Protein AF-A0A2E7DAA6-F1 (afdb_monomer_lite)

Radius of gyration: 20.74 Å; chains: 1; bounding box: 43×65×49 Å

Structure (mmCIF, N/CA/C/O backbone):
data_AF-A0A2E7DAA6-F1
#
_entry.id   AF-A0A2E7DAA6-F1
#
loop_
_atom_site.group_PDB
_atom_site.id
_atom_site.type_symbol
_atom_site.label_atom_id
_atom_site.label_alt_id
_atom_site.label_comp_id
_atom_site.label_asym_id
_atom_site.label_entity_id
_atom_site.label_seq_id
_atom_site.pdbx_PDB_ins_code
_atom_site.Cartn_x
_atom_site.Cartn_y
_atom_site.Cartn_z
_atom_site.occupancy
_atom_site.B_iso_or_equiv
_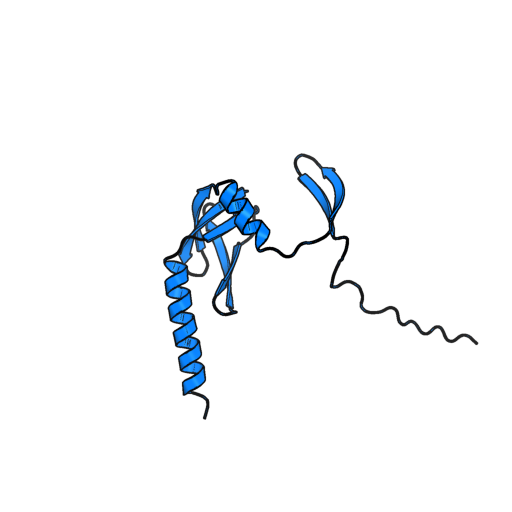atom_site.auth_seq_id
_atom_site.auth_comp_id
_atom_site.auth_asym_id
_atom_site.auth_atom_id
_atom_site.pdbx_PDB_model_num
ATOM 1 N N . MET A 1 1 ? -29.046 -4.362 25.730 1.00 45.94 1 MET A N 1
ATOM 2 C CA . MET A 1 1 ? -28.036 -3.386 26.206 1.00 45.94 1 MET A CA 1
ATOM 3 C C . MET A 1 1 ? -26.734 -3.609 25.419 1.00 45.94 1 MET A C 1
ATOM 5 O O . MET A 1 1 ? -25.959 -4.467 25.800 1.00 45.94 1 MET A O 1
ATOM 9 N N . HIS A 1 2 ? -26.546 -2.956 24.261 1.00 60.19 2 HIS A N 1
ATOM 10 C CA . HIS A 1 2 ? -25.371 -3.127 23.358 1.00 60.19 2 HIS A CA 1
ATOM 11 C C . HIS A 1 2 ? -24.906 -1.803 22.707 1.00 60.19 2 HIS A C 1
ATOM 13 O O . HIS A 1 2 ? -23.978 -1.764 21.911 1.00 60.19 2 HIS A O 1
ATOM 19 N N . LYS A 1 3 ? -25.543 -0.676 23.048 1.00 58.28 3 LYS A N 1
ATOM 20 C CA . LYS A 1 3 ? -25.307 0.608 22.370 1.00 58.28 3 LYS A CA 1
ATOM 21 C C . LYS A 1 3 ? -23.926 1.203 22.691 1.00 58.28 3 LYS A C 1
ATOM 23 O O . LYS A 1 3 ? -23.305 1.813 21.834 1.00 58.28 3 LYS A O 1
ATOM 28 N N . LYS A 1 4 ? -23.420 0.972 23.913 1.00 64.94 4 LYS A N 1
ATOM 29 C CA . LYS A 1 4 ? -22.094 1.447 24.345 1.00 64.94 4 LYS A CA 1
ATOM 30 C C . LYS A 1 4 ? -20.936 0.689 23.681 1.00 64.94 4 LYS A C 1
ATOM 32 O O . LYS A 1 4 ? -19.898 1.295 23.460 1.00 64.94 4 LYS A O 1
ATOM 37 N N . SER A 1 5 ? -21.101 -0.598 23.354 1.00 81.69 5 SER A N 1
ATOM 38 C CA . SER A 1 5 ? -20.048 -1.374 22.682 1.00 81.69 5 SER A CA 1
ATOM 39 C C . SER A 1 5 ? -19.936 -1.012 21.205 1.00 81.69 5 SER A C 1
ATOM 41 O O . SER A 1 5 ? -18.826 -0.824 20.731 1.00 81.69 5 SER A O 1
ATOM 43 N N . ILE A 1 6 ? -21.064 -0.824 20.510 1.00 87.19 6 ILE A N 1
ATOM 44 C CA . ILE A 1 6 ? -21.066 -0.367 19.111 1.00 87.19 6 ILE A CA 1
ATOM 45 C C . ILE A 1 6 ? -20.438 1.022 18.998 1.00 87.19 6 ILE A C 1
ATOM 47 O O . ILE A 1 6 ? -19.537 1.206 18.193 1.00 87.19 6 ILE A O 1
ATOM 51 N N . ASN A 1 7 ? -20.847 1.977 19.841 1.00 87.75 7 ASN A N 1
ATOM 52 C CA . ASN A 1 7 ? -20.259 3.318 19.808 1.00 87.75 7 ASN A CA 1
ATOM 53 C C . ASN A 1 7 ? -18.748 3.286 20.078 1.00 87.75 7 ASN A C 1
ATOM 55 O O . ASN A 1 7 ? -18.010 4.015 19.434 1.00 87.75 7 ASN A O 1
ATOM 59 N N . LYS A 1 8 ? -18.279 2.411 20.979 1.00 87.44 8 LYS A N 1
ATOM 60 C CA . LYS A 1 8 ? -16.844 2.235 21.231 1.00 87.44 8 LYS A CA 1
ATOM 61 C C . LYS A 1 8 ? -16.102 1.684 20.007 1.00 87.44 8 LYS A C 1
ATOM 63 O O . LYS A 1 8 ? -15.016 2.161 19.711 1.00 87.44 8 LYS A O 1
ATOM 68 N N . LEU A 1 9 ? -16.679 0.700 19.313 1.00 88.81 9 LEU A N 1
ATOM 69 C CA . LEU A 1 9 ? -16.104 0.156 18.077 1.00 88.81 9 LEU A CA 1
ATOM 70 C C . LEU A 1 9 ? -16.050 1.215 16.970 1.00 88.81 9 LEU A C 1
ATOM 72 O O . LEU A 1 9 ? -15.040 1.318 16.289 1.00 88.81 9 LEU A O 1
ATOM 76 N N . LE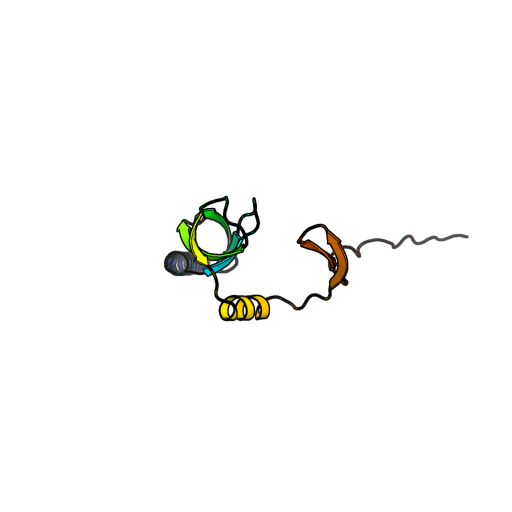U A 1 10 ? -17.105 2.024 16.829 1.00 88.69 10 LEU A N 1
ATOM 77 C CA . LEU A 1 10 ? -17.141 3.118 15.858 1.00 88.69 10 LEU A CA 1
ATOM 78 C C . LEU A 1 10 ? -16.076 4.178 16.158 1.00 88.69 10 LEU A C 1
ATOM 80 O O . LEU A 1 10 ? -15.359 4.564 15.247 1.00 88.69 10 LEU A O 1
ATOM 84 N N . SER A 1 11 ? -15.911 4.585 17.421 1.00 90.38 11 SER A N 1
ATOM 85 C CA . SER A 1 11 ? -14.845 5.524 17.799 1.00 90.38 11 SER A CA 1
ATOM 86 C C . SER A 1 11 ? -13.445 4.952 17.551 1.00 90.38 11 SER A C 1
ATOM 88 O O . SER A 1 11 ? -12.567 5.663 17.083 1.00 90.38 11 SER A O 1
ATOM 90 N N . GLN A 1 12 ? -13.228 3.659 17.815 1.00 88.75 12 GLN A N 1
ATOM 91 C CA . GLN A 1 12 ? -11.945 3.005 17.530 1.00 88.75 12 GLN A CA 1
ATOM 92 C C . GLN A 1 12 ? -11.644 2.939 16.024 1.00 88.75 12 GLN A C 1
ATOM 94 O O . GLN A 1 12 ? -10.485 3.077 15.623 1.00 88.75 12 GLN A O 1
ATOM 99 N N . LEU A 1 13 ? -12.673 2.718 15.202 1.00 89.38 13 LEU A N 1
ATOM 100 C CA . LEU A 1 13 ? -12.549 2.747 13.749 1.00 89.38 13 LEU A CA 1
ATOM 101 C C . LEU A 1 13 ? -12.208 4.160 13.266 1.00 89.38 13 LEU A C 1
ATOM 103 O O . LEU A 1 13 ? -11.217 4.307 12.564 1.00 89.38 13 LEU A O 1
ATOM 107 N N . GLU A 1 14 ? -12.946 5.178 13.715 1.00 90.50 14 GLU A N 1
ATOM 108 C CA . GLU A 1 14 ? -12.713 6.591 13.377 1.00 90.50 14 GLU A CA 1
ATOM 109 C C . GLU A 1 14 ? -11.276 7.023 13.713 1.00 90.50 14 GLU A C 1
ATOM 111 O O . GLU A 1 14 ? -10.551 7.513 12.851 1.00 90.50 14 GLU A O 1
ATOM 116 N N . GLU A 1 15 ? -10.796 6.723 14.925 1.00 91.81 15 GLU A N 1
ATOM 117 C CA . GLU A 1 15 ? -9.407 7.005 15.317 1.00 91.81 15 GLU A CA 1
ATOM 118 C C . GLU A 1 15 ? -8.378 6.292 14.421 1.00 91.81 15 GLU A C 1
ATOM 120 O O . GLU A 1 15 ? -7.280 6.798 14.179 1.00 91.81 15 GLU A O 1
ATOM 125 N N . SER A 1 16 ? -8.689 5.081 13.960 1.00 89.62 16 SER A N 1
ATOM 126 C CA . SER A 1 16 ? -7.782 4.292 13.123 1.00 89.62 16 SER A CA 1
ATOM 127 C C . SER A 1 16 ? -7.789 4.754 11.670 1.00 89.62 16 SER A C 1
ATOM 129 O O . SER A 1 16 ? -6.729 4.771 11.044 1.00 89.62 16 SER A O 1
ATOM 131 N N . GLU A 1 17 ? -8.944 5.176 11.163 1.00 89.19 17 GLU A N 1
ATOM 132 C CA . GLU A 1 17 ? -9.097 5.822 9.861 1.00 89.19 17 GLU A CA 1
ATOM 133 C C . GLU A 1 17 ? -8.338 7.152 9.828 1.00 89.19 17 GLU A C 1
ATOM 135 O O . GLU A 1 17 ? -7.515 7.358 8.935 1.00 89.19 17 GLU A O 1
ATOM 140 N N . ASP A 1 18 ? -8.495 7.999 10.848 1.00 91.31 18 ASP A N 1
ATOM 141 C CA . ASP A 1 18 ? -7.777 9.273 10.954 1.00 91.31 18 ASP A CA 1
ATOM 142 C C . ASP A 1 18 ? -6.258 9.076 10.969 1.00 91.31 18 ASP A C 1
ATOM 144 O O . ASP A 1 18 ? -5.518 9.760 10.254 1.00 91.31 18 ASP A O 1
ATOM 148 N N . ARG A 1 19 ? -5.769 8.097 11.743 1.00 91.88 19 ARG A N 1
ATOM 149 C CA . ARG A 1 19 ? -4.343 7.737 11.744 1.00 91.88 19 ARG A CA 1
ATOM 150 C C . ARG A 1 19 ? -3.880 7.239 10.381 1.00 91.88 19 ARG A C 1
ATOM 152 O O . ARG A 1 19 ? -2.781 7.593 9.958 1.00 91.88 19 ARG A O 1
ATOM 159 N N . PHE A 1 20 ? -4.689 6.423 9.706 1.00 91.69 20 PHE A N 1
ATOM 160 C CA . PHE A 1 20 ? -4.359 5.919 8.379 1.00 91.69 20 PHE A CA 1
ATOM 161 C C . PHE A 1 20 ? -4.225 7.067 7.375 1.00 91.69 20 PHE A C 1
ATOM 163 O O . PHE A 1 20 ? -3.203 7.139 6.696 1.00 91.69 20 PHE A O 1
ATOM 170 N N . LEU A 1 21 ? -5.182 8.003 7.344 1.00 91.44 21 LEU A N 1
ATOM 171 C CA . LEU A 1 21 ? -5.171 9.170 6.452 1.00 91.44 21 LEU A CA 1
ATOM 172 C C . LEU A 1 21 ? -3.963 10.100 6.664 1.00 91.44 21 LEU A C 1
ATOM 174 O O . LEU A 1 21 ? -3.585 10.844 5.762 1.00 91.44 21 LEU A O 1
ATOM 178 N N . GLN A 1 22 ? -3.334 10.054 7.838 1.00 92.38 22 GLN A N 1
ATOM 179 C CA . GLN A 1 22 ? -2.125 10.821 8.152 1.00 92.38 22 GLN A CA 1
ATOM 180 C C . GLN A 1 22 ? -0.824 10.051 7.876 1.00 92.38 22 GLN A C 1
ATOM 182 O O . GLN A 1 22 ? 0.265 10.598 8.063 1.00 92.38 22 GLN A O 1
ATOM 187 N N . SER A 1 23 ? -0.913 8.788 7.452 1.00 92.31 23 SER A N 1
ATOM 188 C CA . SER A 1 23 ? 0.234 7.900 7.277 1.00 92.31 23 SER A CA 1
ATOM 189 C C . SER A 1 23 ? 0.464 7.527 5.816 1.00 92.31 23 SER A C 1
ATOM 191 O O . SER A 1 23 ? -0.466 7.222 5.072 1.00 92.31 23 SER A O 1
ATOM 193 N N . ASP A 1 24 ? 1.732 7.496 5.413 1.00 94.50 24 ASP A N 1
ATOM 194 C CA . ASP A 1 24 ? 2.122 6.956 4.116 1.00 94.50 24 ASP A CA 1
ATOM 195 C C . ASP A 1 24 ? 2.199 5.420 4.201 1.00 94.50 24 ASP A C 1
ATOM 197 O O . ASP A 1 24 ? 2.698 4.859 5.183 1.00 94.50 24 ASP A O 1
ATOM 201 N N . PHE A 1 25 ? 1.754 4.723 3.156 1.00 93.94 25 PHE A N 1
ATOM 202 C CA . PHE A 1 25 ? 1.755 3.260 3.111 1.00 93.94 25 PHE A CA 1
ATOM 203 C C . PHE A 1 25 ? 2.386 2.724 1.826 1.00 93.94 25 PHE A C 1
ATOM 205 O O . PHE A 1 25 ? 2.394 3.366 0.781 1.00 93.94 25 PHE A O 1
ATOM 212 N N . LEU A 1 26 ? 2.943 1.518 1.903 1.00 94.75 26 LEU A N 1
ATOM 213 C CA . LEU A 1 26 ? 3.607 0.855 0.785 1.00 94.75 26 LEU A CA 1
ATOM 214 C C . LEU A 1 26 ? 2.675 -0.165 0.138 1.00 94.75 26 LEU A C 1
ATOM 216 O O . LEU A 1 26 ? 2.133 -1.025 0.833 1.00 94.75 26 LEU A O 1
ATOM 220 N N . ALA A 1 27 ? 2.569 -0.131 -1.190 1.00 94.19 27 ALA A N 1
ATOM 221 C CA . ALA A 1 27 ? 1.871 -1.167 -1.936 1.00 94.19 27 ALA A CA 1
ATOM 222 C C . ALA A 1 27 ? 2.469 -1.411 -3.334 1.00 94.19 27 ALA A C 1
ATOM 224 O O . ALA A 1 27 ? 2.981 -0.484 -3.974 1.00 94.19 27 ALA A O 1
ATOM 225 N N . PRO A 1 28 ? 2.372 -2.651 -3.849 1.00 93.38 28 PRO A N 1
ATOM 226 C CA . PRO A 1 28 ? 2.533 -2.909 -5.270 1.00 93.38 28 PRO A CA 1
ATOM 227 C C . PRO A 1 28 ? 1.312 -2.372 -6.034 1.00 93.38 28 PRO A C 1
ATOM 229 O O . PRO A 1 28 ? 0.170 -2.745 -5.768 1.00 93.38 28 PRO A O 1
ATOM 232 N N . ILE A 1 29 ? 1.559 -1.503 -7.006 1.00 93.44 29 ILE A N 1
ATOM 233 C CA . ILE A 1 29 ? 0.557 -0.899 -7.881 1.00 93.44 29 ILE A CA 1
ATOM 234 C C . ILE A 1 29 ? 0.566 -1.666 -9.199 1.00 93.44 29 ILE A C 1
ATOM 236 O O . ILE A 1 29 ? 1.556 -1.665 -9.933 1.00 93.44 29 ILE A O 1
ATOM 240 N N . VAL A 1 30 ? -0.552 -2.326 -9.491 1.00 88.56 30 VAL A N 1
ATOM 241 C CA . VAL A 1 30 ? -0.768 -3.069 -10.736 1.00 88.56 30 VAL A CA 1
ATOM 242 C C . VAL A 1 30 ? -1.689 -2.257 -11.634 1.00 88.56 30 VAL A C 1
ATOM 244 O O . VAL A 1 30 ? -2.705 -1.731 -11.177 1.00 88.56 30 VAL A O 1
ATOM 247 N N . HIS A 1 31 ? -1.352 -2.180 -12.920 1.00 86.25 31 HIS A N 1
ATOM 248 C CA . HIS A 1 31 ? -2.135 -1.438 -13.898 1.00 86.25 31 HIS A CA 1
ATOM 249 C C . HIS A 1 31 ? -3.628 -1.812 -13.851 1.00 86.25 31 HIS A C 1
ATOM 251 O O . HIS A 1 31 ? -3.994 -2.990 -13.900 1.00 86.25 31 HIS A O 1
ATOM 257 N N . GLY A 1 32 ? -4.493 -0.799 -13.755 1.00 84.69 32 GLY A N 1
ATOM 258 C CA . GLY A 1 32 ? -5.949 -0.971 -13.736 1.00 84.69 32 GLY A CA 1
ATOM 259 C C . GLY A 1 32 ? -6.516 -1.628 -12.471 1.00 84.69 32 GLY A C 1
ATOM 260 O O . GLY A 1 32 ? -7.684 -2.017 -12.470 1.00 84.69 32 GLY A O 1
ATOM 261 N N . ARG A 1 33 ? -5.725 -1.777 -11.401 1.00 89.06 33 ARG A N 1
ATOM 262 C CA . ARG A 1 33 ? -6.165 -2.359 -10.126 1.00 89.06 33 ARG A CA 1
ATOM 263 C C . ARG A 1 33 ? -6.151 -1.323 -9.006 1.00 89.06 33 ARG A C 1
ATOM 265 O O . ARG A 1 33 ? -5.354 -0.390 -9.010 1.00 89.06 33 ARG A O 1
ATOM 272 N N . GLN A 1 34 ? -7.053 -1.518 -8.049 1.00 93.19 34 GLN A N 1
ATOM 273 C CA . GLN A 1 34 ? -7.085 -0.752 -6.808 1.00 93.19 34 GLN A CA 1
ATOM 274 C C . GLN A 1 34 ? -6.159 -1.392 -5.775 1.00 93.19 34 GLN A C 1
ATOM 276 O O . GLN A 1 34 ? -5.913 -2.602 -5.809 1.00 93.19 34 GLN A O 1
ATOM 281 N N . VAL A 1 35 ? -5.665 -0.576 -4.853 1.00 92.81 35 VAL A N 1
ATOM 282 C CA . VAL A 1 35 ? -4.901 -1.036 -3.699 1.00 92.81 35 VAL A CA 1
ATOM 283 C C . VAL A 1 35 ? -5.871 -1.302 -2.559 1.00 92.81 35 VAL A C 1
ATOM 285 O O . VAL A 1 35 ? -6.742 -0.485 -2.286 1.00 92.81 35 VAL A O 1
ATOM 288 N N . ARG A 1 36 ? -5.728 -2.450 -1.898 1.00 92.62 36 ARG A N 1
ATOM 289 C CA . ARG A 1 36 ? -6.543 -2.808 -0.736 1.00 92.62 36 ARG A CA 1
ATOM 290 C C . ARG A 1 36 ? -5.737 -2.636 0.536 1.00 92.62 36 ARG A C 1
ATOM 292 O O . ARG A 1 36 ? -4.614 -3.131 0.616 1.00 92.62 36 ARG A O 1
ATOM 299 N N . VAL A 1 37 ? -6.335 -1.976 1.515 1.00 91.31 37 VAL A N 1
ATOM 300 C CA . VAL A 1 37 ? -5.819 -1.860 2.881 1.00 91.31 37 VAL A CA 1
ATOM 301 C C . VAL A 1 37 ? -6.900 -2.317 3.850 1.00 91.31 37 VAL A C 1
ATOM 303 O O . VAL A 1 37 ? -8.086 -2.231 3.539 1.00 91.31 37 VAL A O 1
ATOM 306 N N . GLU A 1 38 ? -6.492 -2.829 5.003 1.00 90.19 38 GLU A N 1
ATOM 307 C CA . GLU A 1 38 ? -7.404 -3.234 6.069 1.00 90.19 38 GLU A CA 1
ATOM 308 C C . GLU A 1 38 ? -7.194 -2.314 7.273 1.00 90.19 38 GLU A C 1
ATOM 310 O O . GLU A 1 38 ? -6.070 -2.185 7.761 1.00 90.19 38 GLU A O 1
ATOM 315 N N . ILE A 1 39 ? -8.267 -1.673 7.731 1.00 88.25 39 ILE A N 1
ATOM 316 C CA . ILE A 1 39 ? -8.284 -0.762 8.878 1.00 88.25 39 ILE A CA 1
ATOM 317 C C . ILE A 1 39 ? -9.270 -1.341 9.890 1.00 88.25 39 ILE A C 1
ATOM 319 O O . ILE A 1 39 ? -10.466 -1.385 9.622 1.00 88.25 39 ILE A O 1
ATOM 323 N N . GLU A 1 40 ? -8.778 -1.846 11.026 1.00 87.25 40 GLU A N 1
ATOM 324 C CA . GLU A 1 40 ? -9.613 -2.460 12.080 1.00 87.25 40 GLU A CA 1
ATOM 325 C C . GLU A 1 40 ? -10.614 -3.519 11.545 1.00 87.25 40 GLU A C 1
ATOM 327 O O . GLU A 1 40 ? -11.750 -3.625 12.006 1.00 87.25 40 GLU A O 1
ATOM 332 N N . GLY A 1 41 ? -10.205 -4.309 10.542 1.00 85.44 41 GLY A N 1
ATOM 333 C CA . GLY A 1 41 ? -11.044 -5.333 9.902 1.00 85.44 41 GLY A CA 1
ATOM 334 C C . GLY A 1 41 ? -11.905 -4.840 8.732 1.00 85.44 41 GLY A C 1
ATOM 335 O O . GLY A 1 41 ? -12.569 -5.647 8.077 1.00 85.44 41 GLY A O 1
ATOM 336 N N . VAL A 1 42 ? -11.897 -3.538 8.435 1.00 87.00 42 VAL A N 1
ATOM 337 C CA . VAL A 1 42 ? -12.595 -2.942 7.290 1.00 87.00 42 VAL A CA 1
ATOM 338 C C . VAL A 1 42 ? -11.650 -2.866 6.098 1.00 87.00 42 VAL A C 1
ATOM 340 O O . VAL A 1 42 ? -10.587 -2.255 6.171 1.00 87.00 42 VAL A O 1
ATOM 343 N N . VAL A 1 43 ? -12.038 -3.481 4.980 1.00 90.38 43 VAL A N 1
ATOM 344 C CA . VAL A 1 43 ? -11.263 -3.418 3.736 1.00 90.38 43 VAL A CA 1
ATOM 345 C C . VAL A 1 43 ? -11.633 -2.153 2.970 1.00 90.38 43 VAL A C 1
ATOM 347 O O . VAL A 1 43 ? -12.756 -2.025 2.481 1.00 90.38 43 VAL A O 1
ATOM 350 N N . CYS A 1 44 ? -10.668 -1.252 2.816 1.00 90.06 44 CYS A N 1
ATOM 351 C CA . CYS A 1 44 ? -10.783 -0.061 1.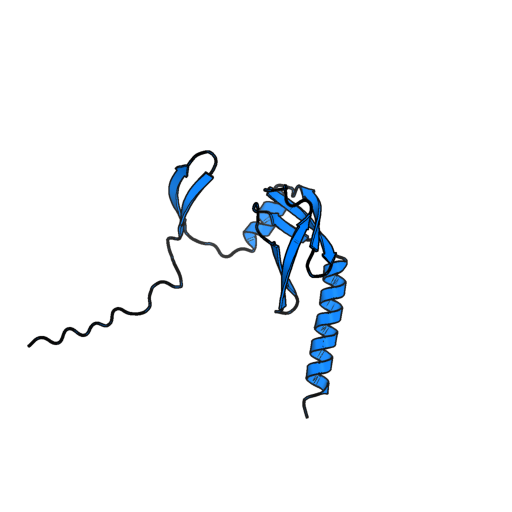985 1.00 90.06 44 CYS A CA 1
ATOM 352 C C . CYS A 1 44 ? -10.079 -0.302 0.649 1.00 90.06 44 CYS A C 1
ATOM 354 O O . CYS A 1 44 ? -8.955 -0.812 0.600 1.00 90.06 44 CYS A O 1
ATOM 356 N N . GLU A 1 45 ? -10.734 0.080 -0.443 1.00 94.56 45 GLU A N 1
ATOM 357 C CA . GLU A 1 45 ? -10.152 0.028 -1.780 1.00 94.56 45 GLU A CA 1
ATOM 358 C C . GLU A 1 45 ? -9.790 1.446 -2.231 1.00 94.56 45 GLU A C 1
ATOM 360 O O . GLU A 1 45 ? -10.653 2.314 -2.358 1.00 94.56 45 GLU A O 1
ATOM 365 N N . LEU A 1 46 ? -8.498 1.684 -2.454 1.00 94.44 46 LEU A N 1
ATOM 366 C CA . LEU A 1 46 ? -7.963 2.977 -2.850 1.00 94.44 46 LEU A CA 1
ATOM 367 C C . LEU A 1 46 ? -7.507 2.932 -4.303 1.00 94.44 46 LEU A C 1
ATOM 369 O O . LEU A 1 46 ? -6.759 2.049 -4.731 1.00 94.44 46 LEU A O 1
ATOM 373 N N . THR A 1 47 ? -7.928 3.931 -5.068 1.00 94.75 47 THR A N 1
ATOM 374 C CA . THR A 1 47 ? -7.474 4.140 -6.439 1.00 94.75 47 THR A CA 1
ATOM 375 C C . THR A 1 47 ? -6.180 4.956 -6.427 1.00 94.75 47 THR A C 1
ATOM 377 O O . THR A 1 47 ? -6.223 6.134 -6.063 1.00 94.75 47 THR A O 1
ATOM 380 N N . PRO A 1 48 ? -5.036 4.384 -6.849 1.00 93.88 48 PRO A N 1
ATOM 381 C CA . PRO A 1 48 ? -3.787 5.126 -6.930 1.00 93.88 48 PRO A CA 1
ATOM 382 C C . PRO A 1 48 ? -3.831 6.169 -8.058 1.00 93.88 48 PRO A C 1
ATOM 384 O O . PRO A 1 48 ? -4.310 5.912 -9.171 1.00 93.88 48 PRO A O 1
ATOM 387 N N . ARG A 1 49 ? -3.307 7.360 -7.770 1.00 92.88 49 ARG A N 1
ATOM 388 C CA . ARG A 1 49 ? -3.123 8.476 -8.701 1.00 92.88 49 ARG A CA 1
ATOM 389 C C . ARG A 1 49 ? -1.616 8.727 -8.887 1.00 92.88 49 ARG A C 1
ATOM 391 O O . ARG A 1 49 ? -0.920 8.832 -7.886 1.00 92.88 49 ARG A O 1
ATOM 398 N N . PRO A 1 50 ? -1.097 8.839 -10.124 1.00 90.50 50 PRO A N 1
ATOM 399 C CA . PRO A 1 50 ? -1.801 8.683 -11.394 1.00 90.50 50 PRO A CA 1
ATOM 400 C C . PRO A 1 50 ? -2.106 7.207 -11.710 1.00 90.50 50 PRO A C 1
ATOM 402 O O . PRO A 1 50 ? -1.324 6.313 -11.402 1.00 90.50 50 PRO A O 1
ATOM 405 N N . ARG A 1 51 ? -3.218 6.953 -12.418 1.00 87.69 51 ARG A N 1
ATOM 406 C CA . ARG A 1 51 ? -3.646 5.591 -12.814 1.00 87.69 51 ARG A CA 1
ATOM 407 C C . ARG A 1 51 ? -2.691 4.894 -13.794 1.00 87.69 51 ARG A C 1
ATOM 409 O O . ARG A 1 51 ? -2.831 3.700 -14.042 1.00 87.69 51 ARG A O 1
ATOM 416 N N . SER A 1 52 ? -1.771 5.647 -14.395 1.00 86.81 52 SER A N 1
ATOM 417 C CA . SER A 1 52 ? -0.760 5.142 -15.325 1.00 86.81 52 SER A CA 1
ATOM 418 C C . SER A 1 52 ? 0.436 4.506 -14.622 1.00 86.81 52 SER A C 1
ATOM 420 O O . SER A 1 52 ? 1.139 3.718 -15.250 1.00 86.81 52 SER A O 1
ATOM 422 N N . PHE A 1 53 ? 0.678 4.820 -13.345 1.00 88.12 53 PHE A N 1
ATOM 423 C CA . PHE A 1 53 ? 1.816 4.261 -12.628 1.00 88.12 53 PHE A CA 1
ATOM 424 C C . PHE A 1 53 ? 1.624 2.758 -12.389 1.00 88.12 53 PHE A C 1
ATOM 426 O O . PHE A 1 53 ? 0.526 2.280 -12.109 1.00 88.12 53 PHE A O 1
ATOM 433 N N . THR A 1 54 ? 2.703 1.994 -12.523 1.00 89.94 54 THR A N 1
ATOM 434 C CA . THR A 1 54 ? 2.760 0.559 -12.231 1.00 89.94 54 THR A CA 1
ATOM 435 C C . THR A 1 54 ? 4.126 0.270 -11.633 1.00 89.94 54 THR A C 1
ATOM 437 O O . THR A 1 54 ? 5.133 0.744 -12.151 1.00 89.94 54 THR A O 1
ATOM 440 N N . GLY A 1 55 ? 4.175 -0.493 -10.545 1.00 91.62 55 GLY A N 1
ATOM 441 C CA . GLY A 1 55 ? 5.416 -0.755 -9.823 1.00 91.62 55 GLY A CA 1
ATOM 442 C C . GLY A 1 55 ? 5.220 -0.752 -8.315 1.00 91.62 55 GLY A C 1
ATOM 443 O O . GLY A 1 55 ? 4.134 -1.030 -7.821 1.00 91.62 55 GLY A O 1
ATOM 444 N N . TRP A 1 56 ? 6.278 -0.450 -7.571 1.00 94.44 56 TRP A N 1
ATOM 445 C CA . TRP A 1 56 ? 6.243 -0.392 -6.110 1.00 94.44 56 TRP A CA 1
ATOM 446 C C . TRP A 1 56 ? 6.265 1.056 -5.647 1.00 94.44 56 TRP A C 1
ATOM 448 O O . TRP A 1 56 ? 7.271 1.738 -5.839 1.00 94.44 56 TRP A O 1
ATOM 458 N N . GLY A 1 57 ? 5.182 1.502 -5.015 1.00 94.69 57 GLY A N 1
ATOM 459 C CA . GLY A 1 57 ? 5.025 2.890 -4.600 1.00 94.69 57 GLY A CA 1
ATOM 460 C C . GLY A 1 57 ? 4.747 3.028 -3.114 1.00 94.69 57 GLY A C 1
ATOM 461 O O . GLY A 1 57 ? 4.030 2.220 -2.520 1.00 94.69 57 GLY A O 1
ATOM 462 N N . VAL A 1 58 ? 5.299 4.087 -2.536 1.00 96.06 58 VAL A N 1
ATOM 463 C CA . VAL A 1 58 ? 4.785 4.663 -1.300 1.00 96.06 58 VAL A CA 1
ATOM 464 C C . VAL A 1 58 ? 3.681 5.637 -1.683 1.00 96.06 58 VAL A C 1
ATOM 466 O O . VAL A 1 58 ? 3.876 6.528 -2.514 1.00 96.06 58 VAL A O 1
ATOM 469 N N . LEU A 1 59 ? 2.512 5.410 -1.108 1.00 95.50 59 LEU A N 1
ATOM 470 C CA . LEU A 1 59 ? 1.271 6.104 -1.381 1.00 95.50 59 LEU A CA 1
ATOM 471 C C . LEU A 1 59 ? 0.891 6.945 -0.168 1.00 95.50 59 LEU A C 1
ATOM 473 O O . LEU A 1 59 ? 0.984 6.474 0.968 1.00 95.50 59 LEU A O 1
ATOM 477 N N . ARG A 1 60 ? 0.422 8.161 -0.427 1.00 95.62 60 ARG A N 1
ATOM 478 C CA . ARG A 1 60 ? -0.230 9.004 0.567 1.00 95.62 60 ARG A CA 1
ATOM 479 C C . ARG A 1 60 ? -1.739 8.942 0.353 1.00 95.62 60 ARG A C 1
ATOM 481 O O . ARG A 1 60 ? -2.191 9.245 -0.751 1.00 95.62 60 ARG A O 1
ATOM 488 N N . PRO A 1 61 ? -2.537 8.549 1.349 1.00 95.12 61 PRO A N 1
ATOM 489 C CA . PRO A 1 61 ? -3.984 8.600 1.221 1.00 95.12 61 PRO A CA 1
ATOM 490 C C . PRO A 1 61 ? -4.445 10.056 1.071 1.00 95.12 61 PRO A C 1
ATOM 492 O O . PRO A 1 61 ? -4.040 10.931 1.831 1.00 95.12 61 PRO A O 1
ATOM 495 N N . LEU A 1 62 ? -5.280 10.314 0.065 1.00 93.50 62 LEU A N 1
ATOM 496 C CA . LEU A 1 62 ? -5.975 11.596 -0.103 1.00 93.50 62 LEU A CA 1
ATOM 497 C C . LEU A 1 62 ? -7.379 11.536 0.506 1.00 93.50 62 LEU A C 1
ATOM 499 O O . LEU A 1 62 ? -7.927 12.542 0.949 1.00 93.50 62 LEU A O 1
ATOM 503 N N . SER A 1 63 ? -7.967 10.343 0.495 1.00 90.69 63 SER A N 1
ATOM 504 C CA . SER A 1 63 ? -9.288 10.029 1.019 1.00 90.69 63 SER A CA 1
ATOM 505 C C . SER A 1 63 ? -9.378 8.524 1.304 1.00 90.69 63 SER A C 1
ATOM 507 O O . SER A 1 63 ? -8.441 7.762 1.068 1.00 90.69 63 SER A O 1
ATOM 509 N N . HIS A 1 64 ? -10.552 8.065 1.732 1.00 86.94 64 HIS A N 1
ATOM 510 C CA . HIS A 1 64 ? -10.849 6.645 1.944 1.00 86.94 64 HIS A CA 1
ATOM 511 C C . HIS A 1 64 ? -10.868 5.797 0.657 1.00 86.94 64 HIS A C 1
ATOM 513 O O . HIS A 1 64 ? -10.925 4.572 0.737 1.00 86.94 64 HIS A O 1
ATOM 519 N N . ASN A 1 65 ? -10.853 6.422 -0.526 1.00 92.25 65 ASN A N 1
ATOM 520 C CA . ASN A 1 65 ? -10.943 5.735 -1.819 1.00 92.25 65 ASN A CA 1
ATOM 521 C C . ASN A 1 65 ? -9.899 6.187 -2.851 1.00 92.25 65 ASN A C 1
ATOM 523 O O . ASN A 1 65 ? -9.852 5.641 -3.957 1.00 92.25 65 ASN A O 1
ATOM 527 N N . GLU A 1 66 ? -9.048 7.155 -2.518 1.00 94.44 66 GLU A N 1
ATOM 528 C CA . GLU A 1 66 ? -7.988 7.649 -3.390 1.00 94.44 66 GLU A CA 1
ATOM 529 C C . GLU A 1 66 ? -6.682 7.808 -2.619 1.00 94.44 66 GLU A C 1
ATOM 531 O O . GLU A 1 66 ? -6.649 8.263 -1.475 1.00 94.44 66 GLU A O 1
ATOM 536 N N . ALA A 1 67 ? -5.587 7.455 -3.282 1.00 95.62 67 ALA A N 1
ATOM 537 C CA . ALA A 1 67 ? -4.246 7.672 -2.770 1.00 95.62 67 ALA A CA 1
ATOM 538 C C . ALA A 1 67 ? -3.355 8.237 -3.872 1.00 95.62 67 ALA A C 1
ATOM 540 O O . ALA A 1 67 ? -3.457 7.848 -5.036 1.00 95.62 67 ALA A O 1
ATOM 541 N N . GLU A 1 68 ? -2.470 9.144 -3.502 1.00 95.69 68 GLU A N 1
ATOM 542 C CA . GLU A 1 68 ? -1.489 9.744 -4.386 1.00 95.69 68 GLU A CA 1
ATOM 543 C C . GLU A 1 68 ? -0.163 8.998 -4.296 1.00 95.69 68 GLU A C 1
ATOM 545 O O . GLU A 1 68 ? 0.323 8.665 -3.215 1.00 95.69 68 GLU A O 1
ATOM 550 N N . PHE A 1 69 ? 0.440 8.735 -5.449 1.00 94.88 69 PHE A N 1
ATOM 551 C CA . PHE A 1 69 ? 1.810 8.266 -5.534 1.00 94.88 69 PHE A CA 1
ATOM 552 C C . PHE A 1 69 ? 2.758 9.350 -5.026 1.00 94.88 69 PHE A C 1
ATOM 554 O O . PHE A 1 69 ? 2.862 10.421 -5.618 1.00 94.88 69 PHE A O 1
ATOM 561 N N . TYR A 1 70 ? 3.475 9.044 -3.949 1.00 94.44 70 TYR A N 1
ATOM 562 C CA . TYR A 1 70 ? 4.437 9.961 -3.353 1.00 94.44 70 TYR A CA 1
ATOM 563 C C . TYR A 1 70 ? 5.854 9.705 -3.873 1.00 94.44 70 TYR A C 1
ATOM 565 O O . TYR A 1 70 ? 6.540 10.632 -4.303 1.00 94.44 70 TYR A O 1
ATOM 573 N N . ARG A 1 71 ? 6.305 8.444 -3.847 1.00 95.06 71 ARG A N 1
ATOM 574 C CA . ARG A 1 71 ? 7.636 8.048 -4.331 1.00 95.06 71 ARG A CA 1
ATOM 575 C C . ARG A 1 71 ? 7.737 6.557 -4.614 1.00 95.06 71 ARG A C 1
ATOM 577 O O . ARG A 1 71 ? 6.950 5.758 -4.106 1.00 95.06 71 ARG A O 1
ATOM 584 N N . ASP A 1 72 ? 8.792 6.170 -5.320 1.00 96.00 72 ASP A N 1
ATOM 585 C CA . ASP A 1 72 ? 9.181 4.770 -5.436 1.00 96.00 72 ASP A CA 1
ATOM 586 C C . ASP A 1 72 ? 9.592 4.175 -4.083 1.00 96.00 72 ASP A C 1
ATOM 588 O O . ASP A 1 72 ? 10.238 4.809 -3.237 1.00 96.00 72 ASP A O 1
ATOM 592 N N . ALA A 1 73 ? 9.239 2.906 -3.897 1.00 95.81 73 ALA A N 1
ATOM 593 C CA . ALA A 1 73 ? 9.695 2.131 -2.755 1.00 95.81 73 ALA A CA 1
ATOM 594 C C . ALA A 1 73 ? 11.154 1.702 -2.938 1.00 95.81 73 ALA A C 1
ATOM 596 O O . ALA A 1 73 ? 11.531 1.169 -3.992 1.00 95.81 73 ALA A O 1
ATOM 597 N N . THR A 1 74 ? 11.952 1.844 -1.884 1.00 95.69 74 THR A N 1
ATOM 598 C CA . THR A 1 74 ? 13.320 1.319 -1.831 1.00 95.69 74 THR A CA 1
ATOM 599 C C . THR A 1 74 ? 13.320 -0.208 -1.811 1.00 95.69 74 THR A C 1
A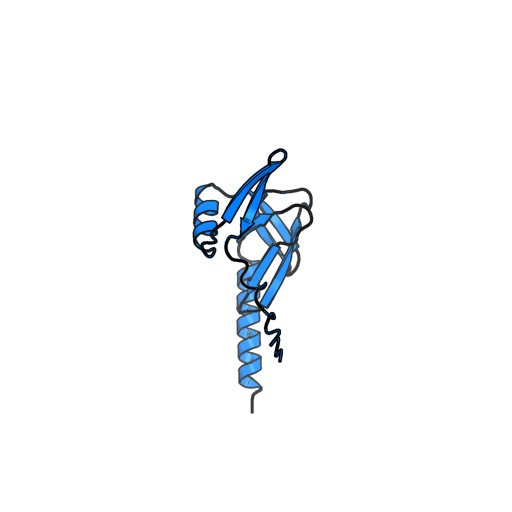TOM 601 O O . THR A 1 74 ? 12.333 -0.851 -1.448 1.00 95.69 74 THR A O 1
ATOM 604 N N . LEU A 1 75 ? 14.448 -0.821 -2.170 1.00 94.75 75 LEU A N 1
ATOM 605 C CA . LEU A 1 75 ? 14.573 -2.278 -2.164 1.00 94.75 75 LEU A CA 1
ATOM 606 C C . LEU A 1 75 ? 14.345 -2.871 -0.759 1.00 94.75 75 LEU A C 1
ATOM 608 O O . LEU A 1 75 ? 13.623 -3.855 -0.619 1.00 94.75 75 LEU A O 1
ATOM 612 N N . SER A 1 76 ? 14.887 -2.234 0.282 1.00 95.62 76 SER A N 1
ATOM 613 C CA . SER A 1 76 ? 14.711 -2.654 1.679 1.00 95.62 76 SER A CA 1
ATOM 614 C C . SER A 1 76 ? 13.250 -2.601 2.133 1.00 95.62 76 SER A C 1
ATOM 616 O O . SER A 1 76 ? 12.790 -3.485 2.851 1.00 95.62 76 SER A O 1
ATOM 618 N N . GLU A 1 77 ? 12.498 -1.589 1.699 1.00 95.25 77 GLU A N 1
ATOM 619 C CA . GLU A 1 77 ? 11.065 -1.476 1.986 1.00 95.25 77 GLU A CA 1
ATOM 620 C C . GLU A 1 77 ? 10.257 -2.580 1.294 1.00 95.25 77 GLU A C 1
ATOM 622 O O . GLU A 1 77 ? 9.396 -3.193 1.927 1.00 95.25 77 GLU A O 1
ATOM 627 N N . ARG A 1 78 ? 10.574 -2.891 0.029 1.00 94.75 78 ARG A N 1
ATOM 628 C CA . ARG A 1 78 ? 9.947 -4.004 -0.706 1.00 94.75 78 ARG A CA 1
ATOM 629 C C . ARG A 1 78 ? 10.184 -5.335 0.003 1.00 94.75 78 ARG A C 1
ATOM 631 O O . ARG A 1 78 ? 9.240 -6.098 0.170 1.00 94.75 78 ARG A O 1
ATOM 638 N N . TYR A 1 79 ? 11.408 -5.593 0.469 1.00 93.44 79 TYR A N 1
ATOM 639 C CA . TYR A 1 79 ? 11.712 -6.808 1.229 1.00 93.44 79 TYR A CA 1
ATOM 640 C C . TYR A 1 79 ? 10.877 -6.910 2.508 1.00 93.44 79 TYR A C 1
ATOM 642 O O . TYR A 1 79 ? 10.186 -7.907 2.692 1.00 93.44 79 TYR A O 1
ATOM 650 N N . ARG A 1 80 ? 10.841 -5.853 3.329 1.00 93.88 80 ARG A N 1
ATOM 651 C CA . ARG A 1 80 ? 10.027 -5.829 4.559 1.00 93.88 80 ARG A CA 1
ATOM 652 C C . ARG A 1 80 ? 8.535 -6.020 4.300 1.00 93.88 80 ARG A C 1
ATOM 654 O O . ARG A 1 80 ? 7.829 -6.565 5.141 1.00 93.88 80 ARG A O 1
ATOM 661 N N . TYR A 1 81 ? 8.031 -5.532 3.169 1.00 92.56 81 TYR A N 1
ATOM 662 C CA . TYR A 1 81 ? 6.649 -5.779 2.767 1.00 92.56 81 TYR A CA 1
ATOM 663 C C . TYR A 1 81 ? 6.424 -7.254 2.435 1.00 92.56 81 TYR A C 1
ATOM 665 O O . TYR A 1 81 ? 5.485 -7.861 2.941 1.00 92.56 81 TYR A O 1
ATOM 673 N N . LEU A 1 82 ? 7.297 -7.837 1.610 1.00 91.06 82 LEU A N 1
ATOM 674 C CA . LEU A 1 82 ? 7.195 -9.233 1.188 1.00 91.06 82 LEU A CA 1
ATOM 675 C C . LEU A 1 82 ? 7.334 -10.211 2.364 1.00 91.06 82 LEU A C 1
ATOM 677 O O . LEU A 1 82 ? 6.658 -11.233 2.363 1.00 91.06 82 LEU A O 1
ATOM 681 N N . GLU A 1 83 ? 8.125 -9.879 3.388 1.00 92.19 83 GLU A N 1
ATOM 682 C CA . GLU A 1 83 ? 8.241 -10.663 4.631 1.00 92.19 83 GLU A CA 1
ATOM 683 C C . GLU A 1 83 ? 6.916 -10.797 5.397 1.00 92.19 83 GLU A C 1
ATOM 685 O O . GLU A 1 83 ? 6.733 -11.759 6.141 1.00 92.19 83 GLU A O 1
ATOM 690 N N . LYS A 1 84 ? 5.981 -9.854 5.221 1.00 89.12 84 LYS A N 1
ATOM 691 C CA . LYS A 1 84 ? 4.656 -9.908 5.857 1.00 89.12 84 LYS A CA 1
ATOM 692 C C . LYS A 1 84 ? 3.676 -10.813 5.116 1.00 89.12 84 LYS A C 1
ATOM 694 O O . LYS A 1 84 ? 2.633 -11.155 5.669 1.00 89.12 84 LYS A O 1
ATOM 699 N N . LEU A 1 85 ? 3.963 -11.159 3.861 1.00 85.50 85 LEU A N 1
ATOM 700 C CA . LEU A 1 85 ? 3.080 -12.002 3.068 1.00 85.50 85 LEU A CA 1
ATOM 701 C C . LEU A 1 85 ? 3.283 -13.477 3.433 1.00 85.50 85 LEU A C 1
ATOM 703 O O . LEU A 1 85 ? 4.411 -13.905 3.687 1.00 85.50 85 LEU A O 1
ATOM 707 N N . PRO A 1 86 ? 2.212 -14.288 3.429 1.00 86.19 86 PRO A N 1
ATOM 708 C CA . PRO A 1 86 ? 2.351 -15.717 3.644 1.00 86.19 86 PRO A CA 1
ATOM 709 C C . PRO A 1 86 ? 3.231 -16.330 2.550 1.00 86.19 86 PRO A C 1
ATOM 711 O O . PRO A 1 86 ? 3.053 -16.060 1.359 1.00 86.19 86 PRO A O 1
ATOM 714 N N . LEU A 1 87 ? 4.157 -17.201 2.952 1.00 83.94 87 LEU A N 1
ATOM 715 C CA . LEU A 1 87 ? 4.990 -17.953 2.020 1.00 83.94 87 LEU A CA 1
ATOM 716 C C . LEU A 1 87 ? 4.113 -18.899 1.192 1.00 83.94 87 LEU A C 1
ATOM 718 O O . LEU A 1 87 ? 3.598 -19.901 1.688 1.00 83.94 87 LEU A O 1
ATOM 722 N N . VAL A 1 88 ? 3.972 -18.589 -0.094 1.00 81.94 88 VAL A N 1
ATOM 723 C CA . VAL A 1 88 ? 3.277 -19.425 -1.074 1.00 81.94 88 VAL A CA 1
ATOM 724 C C . VAL A 1 88 ? 4.285 -20.133 -1.967 1.00 81.94 88 VAL A C 1
ATOM 726 O O . VAL A 1 88 ? 5.179 -19.523 -2.548 1.00 81.94 88 VAL A O 1
ATOM 729 N N . ARG A 1 89 ? 4.133 -21.452 -2.101 1.00 82.25 89 ARG A N 1
ATOM 730 C CA . ARG A 1 89 ? 4.933 -22.252 -3.031 1.00 82.25 89 ARG A CA 1
ATOM 731 C C . ARG A 1 89 ? 4.367 -22.091 -4.443 1.00 82.25 89 ARG A C 1
ATOM 733 O O . ARG A 1 89 ? 3.203 -22.425 -4.673 1.00 82.25 89 ARG A O 1
ATOM 740 N N . MET A 1 90 ? 5.184 -21.626 -5.383 1.00 83.94 90 MET A N 1
ATOM 741 C CA . MET A 1 90 ? 4.811 -21.402 -6.783 1.00 83.94 90 MET A CA 1
ATOM 742 C C . MET A 1 90 ? 5.692 -22.245 -7.711 1.00 83.94 90 MET A C 1
ATOM 744 O O . MET A 1 90 ? 6.901 -22.325 -7.516 1.00 83.94 90 MET A O 1
ATOM 748 N N . ILE A 1 91 ? 5.085 -22.860 -8.724 1.00 88.12 91 ILE A N 1
ATOM 749 C CA . ILE A 1 91 ? 5.775 -23.538 -9.823 1.00 88.12 91 ILE A CA 1
ATOM 750 C C . ILE A 1 91 ? 5.863 -22.540 -10.974 1.00 88.12 91 ILE A C 1
ATOM 752 O O . ILE A 1 91 ? 4.832 -22.104 -11.480 1.00 88.12 91 ILE A O 1
ATOM 756 N N . LEU A 1 92 ? 7.074 -22.168 -11.384 1.00 90.12 92 LEU A N 1
ATOM 757 C CA . LEU A 1 92 ? 7.281 -21.339 -12.571 1.00 90.12 92 LEU A CA 1
ATOM 758 C C . LEU A 1 92 ? 7.094 -22.200 -13.823 1.00 90.12 92 LEU A C 1
ATOM 760 O O . LEU A 1 92 ? 7.798 -23.189 -14.010 1.00 90.12 92 LEU A O 1
ATOM 764 N N . CYS A 1 93 ? 6.135 -21.833 -14.669 1.00 90.38 93 CYS A N 1
ATOM 765 C CA . CYS A 1 93 ? 5.790 -22.576 -15.882 1.00 90.38 93 CYS A CA 1
ATOM 766 C C . CYS A 1 93 ? 6.503 -22.030 -17.123 1.00 90.38 93 CYS A C 1
ATOM 768 O O . CYS A 1 93 ? 6.662 -22.744 -18.107 1.00 90.38 93 CYS A O 1
ATOM 770 N N . GLY A 1 94 ? 6.921 -20.765 -17.089 1.00 90.50 94 GLY A N 1
ATOM 771 C CA . GLY A 1 94 ? 7.635 -20.129 -18.188 1.00 90.50 94 GLY A CA 1
ATOM 772 C C . GLY A 1 94 ? 7.648 -18.612 -18.064 1.00 90.50 94 GLY A C 1
ATOM 773 O O . GLY A 1 94 ? 7.164 -18.043 -17.084 1.00 90.50 94 GLY A O 1
ATOM 774 N N . ARG A 1 95 ? 8.194 -17.954 -19.082 1.00 90.94 95 ARG A N 1
ATOM 775 C CA . ARG A 1 95 ? 8.222 -16.496 -19.207 1.00 90.94 95 ARG A CA 1
ATOM 776 C C . ARG A 1 95 ? 7.482 -16.096 -20.476 1.00 90.94 95 ARG A C 1
ATOM 778 O O . ARG A 1 95 ? 7.688 -16.706 -21.523 1.00 90.94 95 ARG A O 1
ATOM 785 N N . ARG A 1 96 ? 6.626 -15.083 -20.374 1.00 87.56 96 ARG A N 1
ATOM 786 C CA . ARG A 1 96 ? 5.980 -14.433 -21.514 1.00 87.56 96 ARG A CA 1
ATOM 787 C C . ARG A 1 96 ? 6.316 -12.951 -21.450 1.00 87.56 96 ARG A C 1
ATOM 789 O O . ARG A 1 96 ? 5.980 -12.289 -20.469 1.00 87.56 96 ARG A O 1
ATOM 796 N N . ASP A 1 97 ? 7.000 -12.463 -22.478 1.00 85.38 97 ASP A N 1
ATOM 797 C CA . ASP A 1 97 ? 7.562 -11.112 -22.521 1.00 85.38 97 ASP A CA 1
ATOM 798 C C . ASP A 1 97 ? 8.469 -10.858 -21.290 1.00 85.38 97 ASP A C 1
ATOM 800 O O . ASP A 1 97 ? 9.366 -11.652 -20.985 1.00 85.38 97 ASP A O 1
ATOM 804 N N . GLU A 1 98 ? 8.207 -9.796 -20.530 1.00 80.94 98 GLU A N 1
ATOM 805 C CA . GLU A 1 98 ? 8.918 -9.453 -19.290 1.00 80.94 98 GLU A CA 1
ATOM 806 C C . GLU A 1 98 ? 8.295 -10.064 -18.020 1.00 80.94 98 GLU A C 1
ATOM 808 O O . GLU A 1 98 ? 8.742 -9.785 -16.910 1.00 80.94 98 GLU A O 1
ATOM 813 N N . ASN A 1 99 ? 7.275 -10.921 -18.158 1.00 80.94 99 ASN A N 1
ATOM 814 C CA . ASN A 1 99 ? 6.525 -11.468 -17.029 1.00 80.94 99 ASN A CA 1
ATOM 815 C C . ASN A 1 99 ? 6.731 -12.979 -16.866 1.00 80.94 99 ASN A C 1
ATOM 817 O O . ASN A 1 99 ? 6.693 -13.753 -17.825 1.00 80.94 99 ASN A O 1
ATOM 821 N N . TRP A 1 100 ? 6.889 -13.419 -15.620 1.00 84.94 100 TRP A N 1
ATOM 822 C CA . TRP A 1 100 ? 6.897 -14.838 -15.271 1.00 84.94 100 TRP A CA 1
ATOM 823 C C . TRP A 1 100 ? 5.471 -15.358 -15.111 1.00 84.94 100 TRP A C 1
ATOM 825 O O . TRP A 1 100 ? 4.644 -14.741 -14.441 1.00 84.94 100 TRP A O 1
ATOM 835 N N . ILE A 1 101 ? 5.193 -16.517 -15.701 1.00 86.62 101 ILE A N 1
ATOM 836 C CA . ILE A 1 101 ? 3.945 -17.250 -15.506 1.00 86.62 101 ILE A CA 1
ATOM 837 C C . ILE A 1 101 ? 4.224 -18.359 -14.499 1.00 86.62 101 ILE A C 1
ATOM 839 O O . ILE A 1 101 ? 5.132 -19.173 -14.690 1.00 86.62 101 ILE A O 1
ATOM 843 N N . GLY A 1 102 ? 3.428 -18.406 -13.435 1.00 87.62 102 GLY A N 1
ATOM 844 C CA . GLY A 1 102 ? 3.519 -19.447 -12.425 1.00 87.62 102 GLY A CA 1
ATOM 845 C C . GLY A 1 102 ? 2.152 -19.943 -11.981 1.00 87.62 102 GLY A C 1
ATOM 846 O O . GLY A 1 102 ? 1.155 -19.226 -12.050 1.00 87.62 102 GLY A O 1
ATOM 847 N N . LEU A 1 103 ? 2.123 -21.186 -11.516 1.00 83.00 103 LEU A N 1
ATOM 848 C CA . LEU A 1 103 ? 0.975 -21.794 -10.857 1.00 83.00 103 LEU A CA 1
ATOM 849 C C . LEU A 1 103 ? 1.265 -21.899 -9.362 1.00 83.00 103 LEU A C 1
ATOM 851 O O . LEU A 1 103 ? 2.335 -22.359 -8.958 1.00 83.00 103 LEU A O 1
ATOM 855 N N . ALA A 1 104 ? 0.312 -21.499 -8.522 1.00 79.94 104 ALA A N 1
ATOM 856 C CA . ALA A 1 104 ? 0.394 -21.794 -7.098 1.00 79.94 104 ALA A CA 1
ATOM 857 C C . ALA A 1 104 ? 0.365 -23.319 -6.912 1.00 79.94 104 ALA A C 1
ATOM 859 O O . ALA A 1 104 ? -0.557 -23.987 -7.374 1.00 79.94 104 ALA A O 1
ATOM 860 N N . SER A 1 105 ? 1.367 -23.879 -6.235 1.00 75.38 105 SER A N 1
ATOM 861 C CA . SER A 1 105 ? 1.439 -25.327 -5.972 1.00 75.38 105 SER A CA 1
ATOM 862 C C . SER A 1 105 ? 0.342 -25.808 -5.016 1.00 75.38 105 SER A C 1
ATOM 864 O O . SER A 1 105 ? 0.011 -26.989 -4.982 1.00 75.38 105 SER A O 1
ATOM 866 N N . THR A 1 106 ? -0.245 -24.882 -4.256 1.00 66.50 106 THR A N 1
ATOM 867 C CA . THR A 1 106 ? -1.405 -25.100 -3.399 1.00 66.50 106 THR A CA 1
ATOM 868 C C . THR A 1 106 ? -2.470 -24.083 -3.782 1.00 66.50 106 THR A C 1
ATOM 870 O O . THR A 1 106 ? -2.312 -22.898 -3.499 1.00 66.50 106 THR A O 1
ATOM 873 N N . CYS A 1 107 ? -3.554 -24.526 -4.416 1.00 50.81 107 CYS A N 1
ATOM 874 C CA . CYS A 1 107 ? -4.782 -23.744 -4.539 1.00 50.81 107 CYS A CA 1
ATOM 875 C C . CYS A 1 107 ? -5.655 -24.050 -3.309 1.00 50.81 107 CYS A C 1
ATOM 877 O O . CYS A 1 107 ? -6.273 -25.115 -3.291 1.00 50.81 107 CYS A O 1
ATOM 879 N N . PRO A 1 108 ? -5.765 -23.175 -2.290 1.00 52.12 108 PRO A N 1
ATOM 880 C CA . PRO A 1 108 ? -6.494 -23.497 -1.057 1.00 52.12 108 PRO A CA 1
ATOM 881 C C . PRO A 1 108 ? -8.026 -23.558 -1.219 1.00 52.12 108 PRO A C 1
ATOM 883 O O . PRO A 1 108 ? -8.735 -23.659 -0.227 1.00 52.12 108 PRO A O 1
ATOM 886 N N . GLY A 1 109 ? -8.558 -23.491 -2.447 1.00 52.16 109 GLY A N 1
ATOM 887 C CA . GLY A 1 109 ? -9.998 -23.377 -2.709 1.00 52.16 109 GLY A CA 1
ATOM 888 C C . GLY A 1 109 ? -10.565 -24.280 -3.807 1.00 52.16 109 GLY A C 1
ATOM 889 O O . GLY A 1 109 ? -11.739 -24.135 -4.124 1.00 52.16 109 GLY A O 1
ATOM 890 N N . LEU A 1 110 ? -9.787 -25.201 -4.400 1.00 45.69 110 LEU A N 1
ATOM 891 C CA . LEU A 1 110 ? -10.271 -26.052 -5.508 1.00 45.69 110 LEU A CA 1
ATOM 892 C C . LEU A 1 110 ? -10.504 -27.532 -5.139 1.00 45.69 110 LEU A C 1
ATOM 894 O O . LEU A 1 110 ? -10.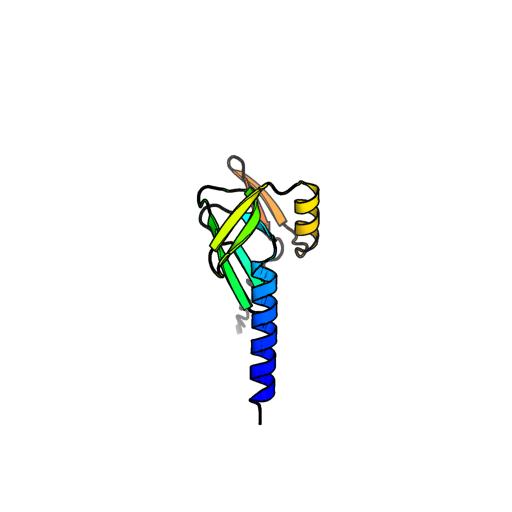699 -28.363 -6.021 1.00 45.69 110 LEU A O 1
ATOM 898 N N . PHE A 1 111 ? -10.515 -27.878 -3.849 1.00 43.88 111 PHE A N 1
ATOM 899 C CA . PHE A 1 111 ? -10.893 -29.216 -3.376 1.00 43.88 111 PHE A CA 1
ATOM 900 C C . PHE A 1 111 ? -12.192 -29.156 -2.565 1.00 43.88 111 PHE A C 1
ATOM 902 O O . PHE A 1 111 ? -12.204 -29.278 -1.342 1.00 43.88 111 PHE A O 1
ATOM 909 N N . HIS A 1 112 ? -13.314 -28.997 -3.266 1.00 44.97 112 HIS A N 1
ATOM 910 C CA . HIS A 1 112 ? -14.609 -29.467 -2.779 1.00 44.97 112 HIS A CA 1
ATOM 911 C C . HIS A 1 112 ? -15.377 -30.170 -3.904 1.00 44.97 112 HIS A C 1
ATOM 913 O O . HIS A 1 112 ? -15.568 -29.621 -4.983 1.00 44.97 112 HIS A O 1
ATOM 919 N N . ARG A 1 113 ? -15.824 -31.393 -3.582 1.00 38.50 113 ARG A N 1
ATOM 920 C CA . ARG A 1 113 ? -16.593 -32.381 -4.366 1.00 38.50 113 ARG A CA 1
ATOM 921 C C . ARG A 1 113 ? -15.873 -33.144 -5.484 1.00 38.50 113 ARG A C 1
ATOM 923 O O . ARG A 1 113 ? -16.029 -32.858 -6.662 1.00 38.50 113 ARG A O 1
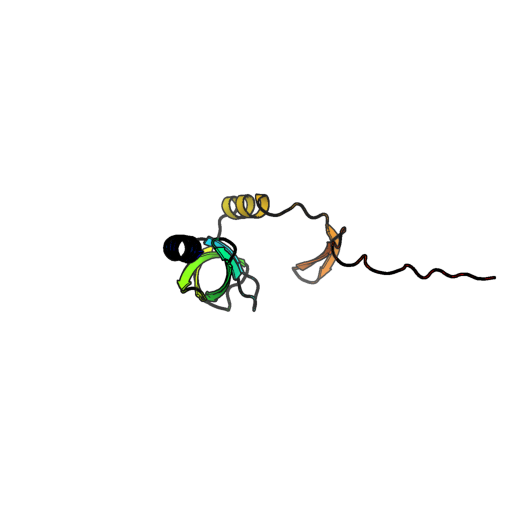ATOM 930 N N . ARG A 1 114 ? -15.323 -34.301 -5.101 1.00 39.00 114 ARG A N 1
ATOM 931 C CA . ARG A 1 114 ? -15.670 -35.580 -5.746 1.00 39.00 114 ARG A CA 1
ATOM 932 C C . ARG A 1 114 ? -15.836 -36.667 -4.680 1.00 39.00 114 ARG A C 1
ATOM 934 O O . ARG A 1 114 ? -14.934 -37.458 -4.463 1.00 39.00 114 ARG A O 1
ATOM 941 N N . ASN A 1 115 ? -17.014 -36.714 -4.059 1.00 40.34 115 ASN A N 1
ATOM 942 C CA . ASN A 1 115 ? -17.560 -37.976 -3.559 1.00 40.34 115 ASN A CA 1
ATOM 943 C C . ASN A 1 115 ? -18.672 -38.374 -4.529 1.00 40.34 115 ASN A C 1
ATOM 945 O O . ASN A 1 115 ? -19.842 -38.085 -4.299 1.00 40.34 115 ASN A O 1
ATOM 949 N N . ALA A 1 116 ? -18.285 -38.965 -5.657 1.00 42.50 116 ALA A N 1
ATOM 950 C CA . ALA A 1 116 ? -19.182 -39.839 -6.392 1.00 42.50 116 ALA A CA 1
ATOM 951 C C . ALA A 1 116 ? -18.962 -41.233 -5.802 1.00 42.50 116 ALA A C 1
ATOM 953 O O . ALA A 1 116 ? -18.023 -41.934 -6.169 1.00 42.50 116 ALA A O 1
ATOM 954 N N . THR A 1 117 ? -19.787 -41.595 -4.823 1.00 47.78 117 THR A N 1
ATOM 955 C CA . THR A 1 117 ? -20.023 -42.990 -4.457 1.00 47.78 117 THR A CA 1
ATOM 956 C C . THR A 1 117 ? -20.603 -43.693 -5.680 1.00 47.78 117 THR A C 1
ATOM 958 O O . THR A 1 117 ? -21.806 -43.651 -5.921 1.00 47.78 117 THR A O 1
ATOM 961 N N . GLY A 1 118 ? -19.728 -44.294 -6.483 1.00 39.50 118 GLY A N 1
ATOM 962 C CA . GLY A 1 118 ? -20.095 -45.317 -7.449 1.00 39.50 118 GLY A CA 1
ATOM 963 C C . GLY A 1 118 ? -20.340 -46.615 -6.696 1.00 39.50 118 GLY A C 1
ATOM 964 O O . GLY A 1 118 ? -19.413 -47.386 -6.481 1.00 39.50 118 GLY A O 1
ATOM 965 N N . ASN A 1 119 ? -21.580 -46.812 -6.253 1.00 43.44 119 ASN A N 1
ATOM 966 C CA . ASN A 1 119 ? -22.090 -48.128 -5.909 1.00 43.44 119 ASN A CA 1
ATOM 967 C C . ASN A 1 119 ? -22.481 -48.815 -7.228 1.00 43.44 119 ASN A C 1
ATOM 969 O O . ASN A 1 119 ? -23.489 -48.459 -7.835 1.00 43.44 119 ASN A O 1
ATOM 973 N N . ALA A 1 120 ? -21.646 -49.738 -7.686 1.00 42.31 120 ALA A N 1
ATOM 974 C CA . ALA A 1 120 ? -22.015 -50.846 -8.561 1.00 42.31 120 ALA A CA 1
ATOM 975 C C . ALA A 1 120 ? -21.574 -52.078 -7.756 1.00 42.31 120 ALA A C 1
ATOM 977 O O . ALA A 1 120 ? -20.414 -52.145 -7.358 1.00 42.31 120 ALA A O 1
ATOM 978 N N . GLY A 1 121 ? -22.490 -52.905 -7.262 1.00 39.56 121 GLY A N 1
ATOM 979 C CA . GLY A 1 121 ? -23.343 -53.749 -8.089 1.00 39.56 121 GLY A CA 1
ATOM 980 C C . GLY A 1 121 ? -22.676 -55.110 -8.132 1.00 39.56 121 GLY A C 1
ATOM 981 O O . GLY A 1 121 ? -21.654 -55.201 -8.842 1.00 39.56 121 GLY A O 1
#

Secondary structure (DSSP, 8-state):
--HHHHHHHHHHHHHHHHHHHTS-EEEEE-TT-PEEEEETTEEEEEEEESTT--EEEEEEESSSSEEEEEEEPPHHHHHHHHTTS----EEEEEEETTEEEEEES--TTS-----------

Foldseek 3Di:
DCPVVVVVLVVQQVVQQVVLLVDWDKDFQAQPAWDWDAGSNDIATAQEPPSPDGGIFTWHDPDSHYTYGDDHDDPVRVVVVVVPDPDWDWDFPQDDDPDTDIDGPDDPPPDDDDPPPPDDD

pLDDT: mean 83.29, std 16.58, range [38.5, 96.06]

Sequence (121 aa):
MHKKSINKLLSQLEESEDRFLQSDFLAPIVHGRQVRVEIEGVVCELTPRPRSFTGWGVLRPLSHNEAEFYRDATLSERYRYLEKLPLVRMILCGRRDENWIGLASTCPGLFHRRNATGNAG